Protein AF-A0A967Z3R5-F1 (afdb_monomer)

Structure (mmCIF, N/CA/C/O backbone):
data_AF-A0A967Z3R5-F1
#
_entry.id   AF-A0A967Z3R5-F1
#
loop_
_atom_site.group_PDB
_atom_site.id
_atom_site.type_symbol
_atom_site.label_atom_id
_atom_site.label_alt_id
_atom_site.label_comp_id
_atom_site.label_asym_id
_atom_site.label_entity_id
_atom_site.label_seq_id
_atom_site.pdbx_PDB_ins_code
_atom_site.Cartn_x
_atom_site.Cartn_y
_atom_site.Cartn_z
_atom_site.occupancy
_atom_site.B_iso_or_equiv
_atom_site.auth_seq_id
_atom_site.auth_comp_id
_atom_site.auth_asym_id
_atom_site.auth_atom_id
_atom_site.pdbx_PDB_model_num
ATOM 1 N N . MET A 1 1 ? -6.263 5.762 -8.633 1.00 49.81 1 MET A N 1
ATOM 2 C CA . MET A 1 1 ? -6.120 4.835 -7.488 1.00 49.81 1 MET A CA 1
ATOM 3 C C . MET A 1 1 ? -7.044 5.297 -6.380 1.00 49.81 1 MET A C 1
ATOM 5 O O . MET A 1 1 ? -6.646 6.138 -5.582 1.00 49.81 1 MET A O 1
ATOM 9 N N . SER A 1 2 ? -8.278 4.809 -6.366 1.00 59.28 2 SER A N 1
ATOM 10 C CA . SER A 1 2 ? -9.133 4.923 -5.188 1.00 59.28 2 SER A CA 1
ATOM 11 C C . SER A 1 2 ? -8.719 3.830 -4.205 1.00 59.28 2 SER A C 1
ATOM 13 O O . SER A 1 2 ? -8.687 2.658 -4.569 1.00 59.28 2 SER A O 1
ATOM 15 N N . TYR A 1 3 ? -8.358 4.205 -2.979 1.00 68.31 3 TYR A N 1
ATOM 16 C CA . TYR A 1 3 ? -8.328 3.240 -1.883 1.00 68.31 3 TYR A CA 1
ATOM 17 C C . TYR A 1 3 ? -9.772 2.931 -1.538 1.00 68.31 3 TYR A C 1
ATOM 19 O O . TYR A 1 3 ? -10.519 3.845 -1.194 1.00 68.31 3 TYR A O 1
ATOM 27 N N . ARG A 1 4 ? -10.171 1.674 -1.697 1.00 81.38 4 ARG A N 1
ATOM 28 C CA . ARG A 1 4 ? -11.518 1.234 -1.367 1.00 81.38 4 ARG A CA 1
ATOM 29 C C . ARG A 1 4 ? -11.417 0.010 -0.477 1.00 81.38 4 ARG A C 1
ATOM 31 O O . ARG A 1 4 ? -10.670 -0.917 -0.799 1.00 81.38 4 ARG A O 1
ATOM 38 N N . LEU A 1 5 ? -12.122 0.082 0.641 1.00 85.88 5 LEU A N 1
ATOM 39 C CA . LEU A 1 5 ? -12.455 -1.083 1.441 1.00 85.88 5 LEU A CA 1
ATOM 40 C C . LEU A 1 5 ? -13.608 -1.795 0.737 1.00 85.88 5 LEU A C 1
ATOM 42 O O . LEU A 1 5 ? -14.501 -1.132 0.202 1.00 85.88 5 LEU A O 1
ATOM 46 N N . ASP A 1 6 ? -13.529 -3.112 0.665 1.00 84.88 6 ASP A N 1
ATOM 47 C CA . ASP A 1 6 ? -14.627 -3.948 0.203 1.00 84.88 6 ASP A CA 1
ATOM 48 C C . ASP A 1 6 ? -15.650 -4.105 1.337 1.00 84.88 6 ASP A C 1
ATOM 50 O O . ASP A 1 6 ? -15.285 -4.230 2.503 1.00 84.88 6 ASP A O 1
ATOM 54 N N . ASP A 1 7 ? -16.937 -4.110 1.006 1.00 84.56 7 ASP A N 1
ATOM 55 C CA . ASP A 1 7 ? -17.994 -4.323 1.997 1.00 84.56 7 ASP A CA 1
ATOM 56 C C . ASP A 1 7 ? -18.049 -5.797 2.455 1.00 84.56 7 ASP A C 1
ATOM 58 O O . ASP A 1 7 ? -18.719 -6.123 3.434 1.00 84.56 7 ASP A O 1
ATOM 62 N N . GLN A 1 8 ? -17.366 -6.699 1.737 1.00 91.06 8 GLN A N 1
ATOM 63 C CA . GLN A 1 8 ? -17.265 -8.130 2.041 1.00 91.06 8 GLN A CA 1
ATOM 64 C C . GLN A 1 8 ? -16.006 -8.513 2.839 1.00 91.06 8 GLN A C 1
ATOM 66 O O . GLN A 1 8 ? -15.866 -9.679 3.207 1.00 91.06 8 GLN A O 1
ATOM 71 N N . GLU A 1 9 ? -15.083 -7.581 3.102 1.00 90.56 9 GLU A N 1
ATOM 72 C CA . GLU A 1 9 ? -13.865 -7.851 3.880 1.00 90.56 9 GLU A CA 1
ATOM 73 C C . GLU A 1 9 ? -13.943 -7.243 5.286 1.00 90.56 9 GLU A C 1
ATOM 75 O O . GLU A 1 9 ? -14.643 -6.258 5.530 1.00 90.56 9 GLU A O 1
ATOM 80 N N . THR A 1 10 ? -13.206 -7.820 6.237 1.00 92.75 10 THR A N 1
ATOM 81 C CA . THR A 1 10 ? -13.078 -7.194 7.555 1.00 92.75 10 THR A CA 1
ATOM 82 C C . THR A 1 10 ? -12.184 -5.956 7.463 1.00 92.75 10 THR A C 1
ATOM 84 O O . THR A 1 10 ? -11.281 -5.879 6.627 1.00 92.75 10 THR A O 1
ATOM 87 N N . LEU A 1 11 ? -12.394 -4.978 8.350 1.00 90.31 11 LEU A N 1
ATOM 88 C CA . LEU A 1 11 ? -11.558 -3.776 8.383 1.00 90.31 11 LEU A CA 1
ATOM 89 C C . LEU A 1 11 ? -10.051 -4.103 8.539 1.00 90.31 11 LEU A C 1
ATOM 91 O O . LEU A 1 11 ? -9.262 -3.547 7.771 1.00 90.31 11 LEU A O 1
ATOM 95 N N . PRO A 1 12 ? -9.617 -5.009 9.445 1.00 91.75 12 PRO A N 1
ATOM 96 C CA . PRO A 1 12 ? -8.212 -5.417 9.528 1.00 91.75 12 PRO A CA 1
ATOM 97 C C . PRO A 1 12 ? -7.660 -6.020 8.228 1.00 91.75 12 PRO A C 1
ATOM 99 O O . PRO A 1 12 ? -6.538 -5.686 7.826 1.00 91.75 12 PRO A O 1
ATOM 102 N N . ASP A 1 13 ? -8.446 -6.856 7.542 1.00 93.06 13 ASP A N 1
ATOM 103 C CA . ASP A 1 13 ? -8.038 -7.484 6.281 1.00 93.06 13 ASP A CA 1
ATOM 104 C C . ASP A 1 13 ? -7.883 -6.443 5.171 1.00 93.06 13 ASP A C 1
ATOM 106 O O . ASP A 1 13 ? -6.850 -6.405 4.497 1.00 93.06 13 ASP A O 1
ATOM 110 N N . GLY A 1 14 ? -8.848 -5.528 5.034 1.00 93.50 14 GLY A N 1
ATOM 111 C CA . GLY A 1 14 ? -8.801 -4.466 4.031 1.00 93.50 14 GLY A CA 1
ATOM 112 C C . GLY A 1 14 ? -7.633 -3.504 4.232 1.00 93.50 14 GLY A C 1
ATOM 113 O O . GLY A 1 14 ? -6.943 -3.138 3.276 1.00 93.50 14 GLY A O 1
ATOM 114 N N . ILE A 1 15 ? -7.334 -3.141 5.480 1.00 93.38 15 ILE A N 1
ATOM 115 C CA . ILE A 1 15 ? -6.169 -2.313 5.819 1.00 93.38 15 ILE A CA 1
ATOM 116 C C . ILE A 1 15 ? -4.862 -3.039 5.477 1.00 93.38 15 ILE A C 1
ATOM 118 O O . ILE A 1 15 ? -3.978 -2.452 4.841 1.00 93.38 15 ILE A O 1
ATOM 122 N N . THR A 1 16 ? -4.755 -4.319 5.839 1.00 93.44 16 THR A N 1
ATOM 123 C CA . THR A 1 16 ? -3.586 -5.158 5.535 1.00 93.44 16 THR A CA 1
ATOM 124 C C . THR A 1 16 ? -3.390 -5.312 4.027 1.0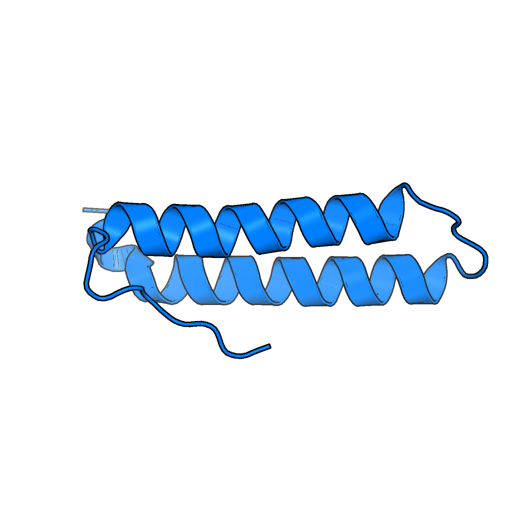0 93.44 16 THR A C 1
ATOM 126 O O . THR A 1 16 ? -2.273 -5.130 3.526 1.00 93.44 16 THR A O 1
ATOM 129 N N . ARG A 1 17 ? -4.468 -5.561 3.276 1.00 94.88 17 ARG A N 1
ATOM 130 C CA . ARG A 1 17 ? -4.470 -5.647 1.811 1.00 94.88 17 ARG A CA 1
ATOM 131 C C . ARG A 1 17 ? -3.983 -4.349 1.178 1.00 94.88 17 ARG A C 1
ATOM 133 O O . ARG A 1 17 ? -3.033 -4.372 0.398 1.00 94.88 17 ARG A O 1
ATOM 140 N N . ILE A 1 18 ? -4.564 -3.207 1.552 1.00 94.00 18 ILE A N 1
ATOM 141 C CA . ILE A 1 18 ? -4.185 -1.893 1.007 1.00 94.00 18 ILE A CA 1
ATOM 142 C C . ILE A 1 18 ? -2.703 -1.589 1.266 1.00 94.00 18 ILE A C 1
ATOM 144 O O . ILE A 1 18 ? -2.000 -1.122 0.360 1.00 94.00 18 ILE A O 1
ATOM 148 N N . ALA A 1 19 ? -2.215 -1.841 2.485 1.00 94.88 19 ALA A N 1
ATOM 149 C CA . ALA A 1 19 ? -0.812 -1.633 2.831 1.00 94.88 19 ALA A CA 1
ATOM 150 C C . ALA A 1 19 ? 0.110 -2.533 1.992 1.00 94.88 19 ALA A C 1
ATOM 152 O O . ALA A 1 19 ? 1.073 -2.046 1.394 1.00 94.88 19 ALA A O 1
ATOM 153 N N . THR A 1 20 ? -0.227 -3.818 1.878 1.00 95.75 20 THR A N 1
ATOM 154 C CA . THR A 1 20 ? 0.559 -4.815 1.136 1.00 95.75 20 THR A CA 1
ATOM 155 C C . THR A 1 20 ? 0.585 -4.519 -0.362 1.00 95.75 20 THR A C 1
ATOM 157 O O . THR A 1 20 ? 1.644 -4.592 -0.982 1.00 95.75 20 THR A O 1
ATOM 160 N N . GLU A 1 21 ? -0.530 -4.078 -0.949 1.00 96.12 21 GLU A N 1
ATOM 161 C CA . GLU A 1 21 ? 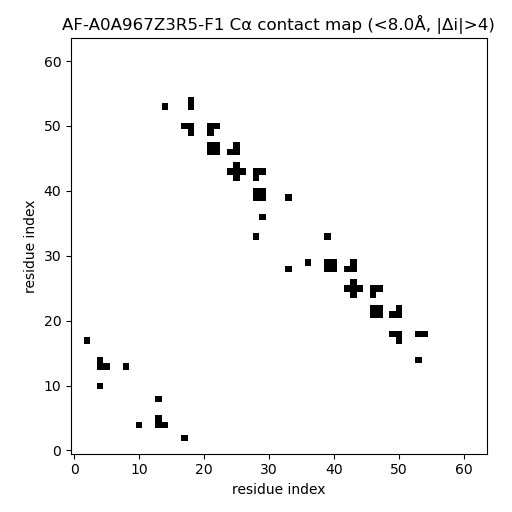-0.578 -3.628 -2.345 1.00 96.12 21 GLU A CA 1
ATOM 162 C C . GLU A 1 21 ? 0.384 -2.461 -2.610 1.00 96.12 21 GLU A C 1
ATOM 164 O O . GLU A 1 21 ? 1.042 -2.424 -3.651 1.00 96.12 21 GLU A O 1
ATOM 169 N N . GLN A 1 22 ? 0.489 -1.491 -1.692 1.00 96.56 22 GLN A N 1
ATOM 170 C CA . GLN A 1 22 ? 1.451 -0.395 -1.857 1.00 96.56 22 GLN A CA 1
ATOM 171 C C . GLN A 1 22 ? 2.897 -0.881 -1.737 1.00 96.56 22 GLN A C 1
ATOM 173 O O . GLN A 1 22 ? 3.751 -0.391 -2.475 1.00 96.56 22 GLN A O 1
ATOM 178 N N . VAL A 1 2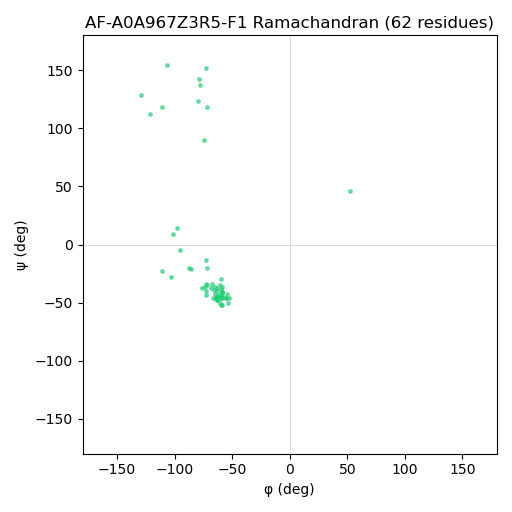3 ? 3.181 -1.832 -0.844 1.00 96.94 23 VAL A N 1
ATOM 179 C CA . VAL A 1 23 ? 4.515 -2.442 -0.729 1.00 96.94 23 VAL A CA 1
ATOM 180 C C . VAL A 1 23 ? 4.874 -3.192 -2.012 1.00 96.94 23 VAL A C 1
ATOM 182 O O . VAL A 1 23 ? 5.942 -2.954 -2.571 1.00 96.94 23 VAL A O 1
ATOM 185 N N . GLY A 1 24 ? 3.964 -4.016 -2.538 1.00 96.75 24 GLY A N 1
ATOM 186 C CA . GLY A 1 24 ? 4.154 -4.722 -3.807 1.00 96.75 24 GLY A CA 1
ATOM 187 C C . GLY A 1 24 ? 4.390 -3.768 -4.980 1.00 96.75 24 GLY A C 1
ATOM 188 O O . GLY A 1 24 ? 5.285 -3.992 -5.790 1.00 96.75 24 GLY A O 1
ATOM 189 N N . ARG A 1 25 ? 3.661 -2.646 -5.037 1.00 95.06 25 ARG A N 1
ATOM 190 C CA . ARG A 1 25 ? 3.908 -1.596 -6.040 1.00 95.06 25 ARG A CA 1
ATOM 191 C C . ARG A 1 25 ? 5.276 -0.951 -5.875 1.00 95.06 25 ARG A C 1
ATOM 193 O O . ARG A 1 25 ? 5.963 -0.785 -6.872 1.00 95.06 25 ARG A O 1
ATOM 200 N N . ALA A 1 26 ? 5.674 -0.603 -4.651 1.00 96.19 26 ALA A N 1
ATOM 201 C CA . ALA A 1 26 ? 6.993 -0.030 -4.392 1.00 96.19 26 ALA A CA 1
ATOM 202 C C . ALA A 1 26 ? 8.112 -0.975 -4.849 1.00 96.19 26 ALA A C 1
ATOM 204 O O . ALA A 1 26 ? 9.063 -0.521 -5.47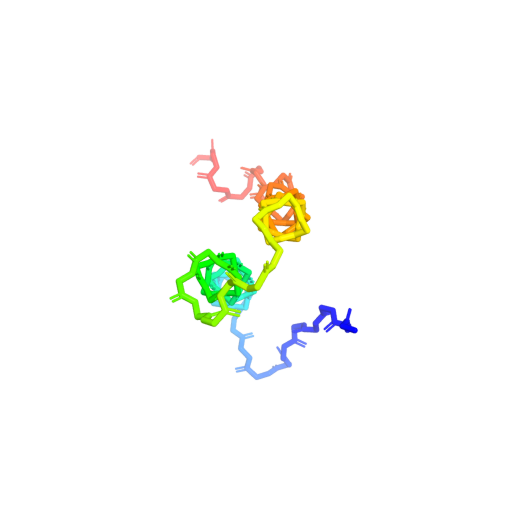5 1.00 96.19 26 ALA A O 1
ATOM 205 N N . LEU A 1 27 ? 7.969 -2.277 -4.586 1.00 96.19 27 LEU A N 1
ATOM 206 C CA . LEU A 1 27 ? 8.886 -3.299 -5.089 1.00 96.19 27 LEU A CA 1
ATOM 207 C C . LEU A 1 27 ? 8.903 -3.316 -6.618 1.00 96.19 27 LEU A C 1
ATOM 209 O O . LEU A 1 27 ? 9.974 -3.180 -7.193 1.00 96.19 27 LEU A O 1
ATOM 213 N N . GLY A 1 28 ? 7.736 -3.368 -7.267 1.00 95.00 28 GLY A N 1
ATOM 214 C CA . GLY A 1 28 ? 7.634 -3.350 -8.730 1.00 95.00 28 GLY A CA 1
ATOM 215 C C . GLY A 1 28 ? 8.336 -2.152 -9.377 1.00 95.00 28 GLY A C 1
ATOM 216 O O . GLY A 1 28 ? 9.067 -2.338 -10.345 1.00 95.00 28 GLY A O 1
ATOM 217 N N . GLN A 1 29 ? 8.192 -0.951 -8.799 1.00 94.00 29 GLN A N 1
ATOM 218 C CA . GLN A 1 29 ? 8.901 0.251 -9.266 1.00 94.00 29 GLN A CA 1
ATOM 219 C C . GLN A 1 29 ? 10.425 0.104 -9.180 1.00 94.00 29 GLN A C 1
ATOM 221 O O . GLN A 1 29 ? 11.143 0.624 -10.021 1.00 94.00 29 GLN A O 1
ATOM 226 N N . LEU A 1 30 ? 10.932 -0.600 -8.166 1.00 93.75 30 LEU A N 1
ATOM 227 C CA . LEU A 1 30 ? 12.369 -0.755 -7.938 1.00 93.75 30 LEU A CA 1
ATOM 228 C C . LEU A 1 30 ? 12.984 -1.940 -8.693 1.00 93.75 30 LEU A C 1
ATOM 230 O O . LEU A 1 30 ? 14.204 -1.978 -8.845 1.00 93.75 30 LEU A O 1
ATOM 234 N N . THR A 1 31 ? 12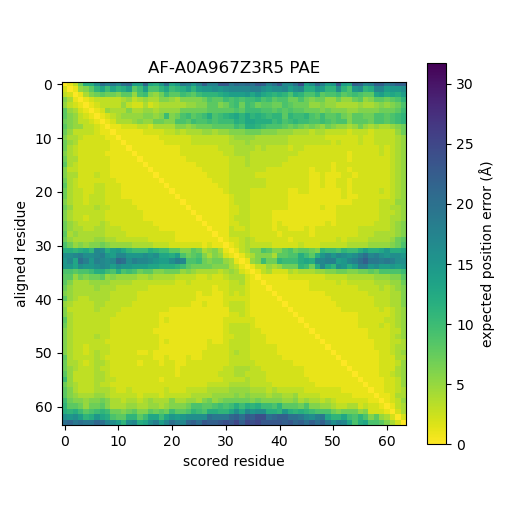.182 -2.920 -9.120 1.00 91.88 31 THR A N 1
ATOM 235 C CA . THR A 1 31 ? 12.694 -4.194 -9.6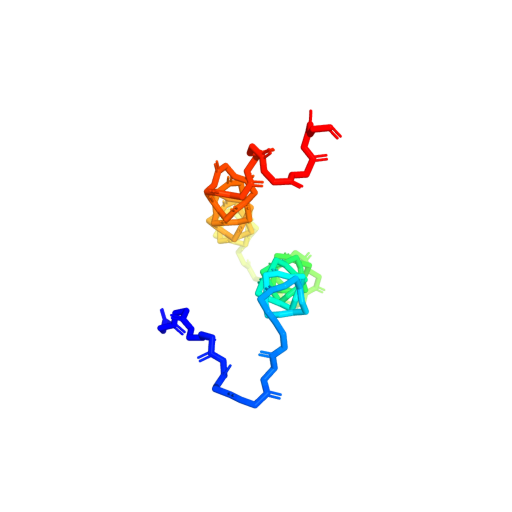54 1.00 91.88 31 THR A CA 1
ATOM 236 C C . THR A 1 31 ? 12.462 -4.408 -11.144 1.00 91.88 31 THR A C 1
ATOM 238 O O . THR A 1 31 ? 13.162 -5.224 -11.739 1.00 91.88 31 THR A O 1
ATOM 241 N N . THR A 1 32 ? 11.487 -3.743 -11.768 1.00 84.38 32 THR A N 1
ATOM 242 C CA . THR A 1 32 ? 11.070 -4.064 -13.143 1.00 84.38 32 THR A CA 1
ATOM 243 C C . THR A 1 32 ? 11.447 -2.954 -14.118 1.00 84.38 32 THR A C 1
ATOM 245 O O . THR A 1 32 ? 10.924 -1.856 -14.003 1.00 84.38 32 THR A O 1
ATOM 248 N N . GLY A 1 33 ? 12.303 -3.267 -15.104 1.00 66.06 33 GLY A N 1
ATOM 249 C CA . GLY A 1 33 ? 12.529 -2.425 -16.292 1.00 66.06 33 GLY A CA 1
ATOM 250 C C . GLY A 1 33 ? 12.871 -0.968 -15.977 1.00 66.06 33 GLY A C 1
ATOM 251 O O . GLY A 1 33 ? 12.258 -0.067 -16.538 1.00 66.06 33 GLY A O 1
ATOM 252 N N . VAL A 1 34 ? 13.781 -0.743 -15.023 1.00 74.44 34 VAL A N 1
ATOM 253 C CA . VAL A 1 34 ? 14.117 0.606 -14.549 1.00 74.44 34 VAL A CA 1
ATOM 254 C C . VAL A 1 34 ? 14.972 1.321 -15.595 1.00 74.44 34 VAL A C 1
ATOM 256 O O . VAL A 1 34 ? 16.199 1.233 -15.562 1.00 74.44 34 VAL A O 1
ATOM 259 N N . ASP A 1 35 ? 14.309 2.021 -16.511 1.00 79.38 35 ASP A N 1
ATOM 260 C CA . ASP A 1 35 ? 14.957 2.904 -17.485 1.00 79.38 35 ASP A CA 1
ATOM 261 C C . ASP A 1 35 ? 15.408 4.222 -16.823 1.00 79.38 35 ASP A C 1
ATOM 263 O O . ASP A 1 35 ? 16.501 4.715 -17.102 1.00 79.38 35 ASP A O 1
ATOM 267 N N . ASP A 1 36 ? 14.610 4.746 -15.878 1.00 91.00 36 ASP A N 1
ATOM 268 C CA . ASP A 1 36 ? 14.930 5.914 -15.046 1.00 91.00 36 ASP A CA 1
ATOM 269 C C . ASP A 1 36 ? 14.890 5.556 -13.550 1.00 91.00 36 ASP A C 1
ATOM 271 O O . ASP A 1 36 ? 13.845 5.270 -12.954 1.00 91.00 36 ASP A O 1
ATOM 275 N N . ARG A 1 37 ? 16.067 5.583 -12.920 1.00 91.19 37 ARG A N 1
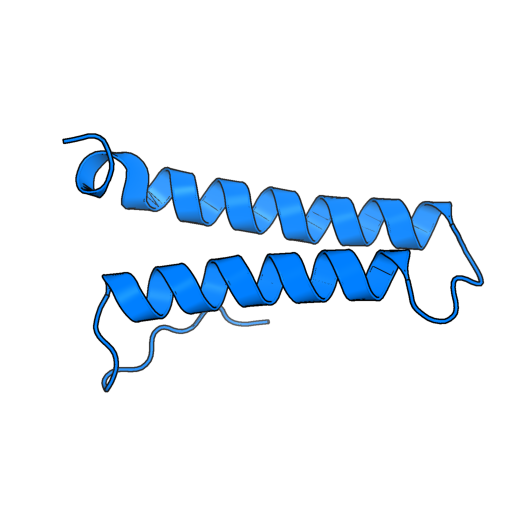ATOM 276 C CA . ARG A 1 37 ? 16.239 5.226 -11.509 1.00 91.19 37 ARG A CA 1
ATOM 277 C C . ARG A 1 37 ? 15.666 6.268 -10.551 1.00 91.19 37 ARG A C 1
ATOM 279 O O . ARG A 1 37 ? 15.183 5.890 -9.480 1.00 91.19 37 ARG A O 1
ATOM 286 N N . ASP A 1 38 ? 15.737 7.548 -10.892 1.00 94.88 38 ASP A N 1
ATOM 287 C CA . ASP A 1 38 ? 15.265 8.617 -10.013 1.00 94.88 38 ASP A CA 1
ATOM 288 C C . ASP A 1 38 ? 13.736 8.638 -9.978 1.00 94.88 38 ASP A C 1
ATOM 290 O O . ASP A 1 38 ? 13.140 8.757 -8.898 1.00 94.88 38 ASP A O 1
ATOM 294 N N . GLU A 1 39 ? 13.097 8.424 -11.129 1.00 93.94 39 GLU A N 1
ATOM 295 C CA . GLU A 1 39 ? 11.645 8.264 -11.219 1.00 93.94 39 GLU A CA 1
ATOM 296 C C . GLU A 1 39 ? 11.167 7.024 -10.447 1.00 93.94 39 GLU A C 1
ATOM 298 O O . GLU A 1 39 ? 10.283 7.136 -9.589 1.00 93.94 39 GLU A O 1
ATOM 303 N N . ALA A 1 40 ? 11.822 5.874 -10.639 1.00 95.38 40 ALA A N 1
ATOM 304 C CA . ALA A 1 40 ? 11.524 4.641 -9.907 1.00 95.38 40 ALA A CA 1
ATOM 305 C C . ALA A 1 40 ? 11.600 4.824 -8.379 1.00 95.38 40 ALA A C 1
ATOM 307 O O . ALA A 1 40 ? 10.700 4.418 -7.633 1.00 95.38 40 ALA A O 1
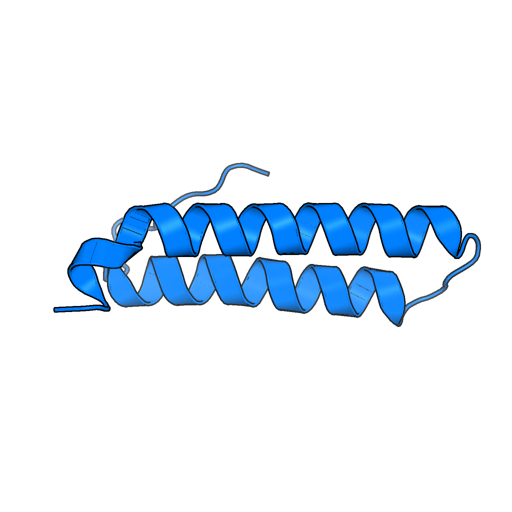ATOM 308 N N . VAL A 1 41 ? 12.652 5.488 -7.883 1.00 95.94 41 VAL A N 1
ATOM 309 C CA . VAL A 1 41 ? 12.804 5.793 -6.452 1.00 95.94 41 VAL A CA 1
ATOM 310 C C . VAL A 1 41 ? 11.716 6.755 -5.976 1.00 95.94 41 VAL A C 1
ATOM 312 O O . VAL A 1 41 ? 11.165 6.579 -4.883 1.00 95.94 41 VAL A O 1
ATOM 315 N N . HIS A 1 42 ? 11.391 7.783 -6.758 1.00 96.31 42 HIS A N 1
ATOM 316 C CA . HIS A 1 42 ? 10.342 8.741 -6.411 1.00 96.31 42 HIS A CA 1
ATOM 317 C C . HIS A 1 42 ? 8.973 8.070 -6.287 1.00 96.31 42 HIS A C 1
ATOM 319 O O . HIS A 1 42 ? 8.254 8.307 -5.307 1.00 96.31 42 HIS A O 1
ATOM 325 N N . ASP A 1 43 ? 8.633 7.178 -7.208 1.00 95.75 43 ASP A N 1
ATOM 326 C CA . ASP A 1 43 ? 7.359 6.465 -7.203 1.00 95.75 43 ASP A CA 1
ATOM 327 C C . ASP A 1 43 ? 7.282 5.390 -6.117 1.00 95.75 43 ASP A C 1
ATOM 329 O O . ASP A 1 43 ? 6.260 5.286 -5.419 1.00 95.75 43 ASP 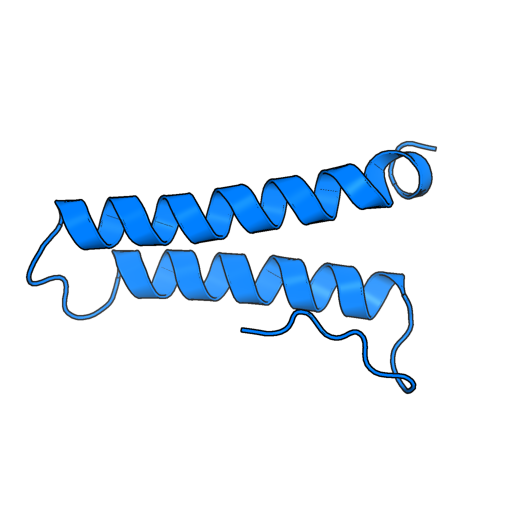A O 1
ATOM 333 N N . ALA A 1 44 ? 8.384 4.690 -5.840 1.00 96.69 44 ALA A N 1
ATOM 334 C CA . ALA A 1 44 ? 8.493 3.834 -4.661 1.00 96.69 44 ALA A CA 1
ATOM 335 C C . ALA A 1 44 ? 8.273 4.641 -3.367 1.00 96.69 44 ALA A C 1
ATOM 337 O O . ALA A 1 44 ? 7.480 4.255 -2.500 1.00 96.69 44 ALA A O 1
ATOM 338 N N . ARG A 1 45 ? 8.878 5.832 -3.252 1.00 97.50 45 ARG A N 1
ATOM 339 C CA . ARG A 1 45 ? 8.671 6.732 -2.102 1.00 97.50 45 ARG A CA 1
ATOM 340 C C . ARG A 1 45 ? 7.224 7.204 -1.991 1.00 97.50 45 ARG A C 1
ATOM 342 O O . ARG A 1 45 ? 6.729 7.332 -0.869 1.00 97.50 45 ARG A O 1
ATOM 349 N N . LYS A 1 46 ? 6.522 7.469 -3.099 1.00 97.19 46 LYS A N 1
ATOM 350 C CA . LYS A 1 46 ? 5.080 7.779 -3.065 1.00 97.19 46 LYS A CA 1
ATOM 351 C C . LYS A 1 46 ? 4.291 6.617 -2.463 1.00 97.19 46 LYS A C 1
ATOM 353 O O . LYS A 1 46 ? 3.466 6.862 -1.582 1.00 97.19 46 LYS A O 1
ATOM 358 N N . CYS A 1 47 ? 4.563 5.380 -2.877 1.00 97.06 47 CYS A N 1
ATOM 359 C CA . CYS A 1 47 ? 3.909 4.187 -2.330 1.00 97.06 47 CYS A CA 1
ATOM 360 C C . CYS A 1 47 ? 4.143 4.056 -0.815 1.00 97.06 47 CYS A C 1
ATOM 362 O O . CYS A 1 47 ? 3.189 3.917 -0.051 1.00 97.06 47 CYS A O 1
ATOM 364 N N . LEU A 1 48 ? 5.380 4.233 -0.347 1.00 97.38 48 LEU A N 1
ATOM 365 C CA . LEU A 1 48 ? 5.702 4.172 1.085 1.00 97.38 48 LEU A CA 1
ATOM 366 C C . LEU A 1 48 ? 5.045 5.298 1.902 1.00 97.38 48 LEU A C 1
ATOM 368 O O . LEU A 1 48 ? 4.579 5.069 3.020 1.00 97.38 48 LEU A O 1
ATOM 372 N N . LYS A 1 49 ? 4.935 6.514 1.348 1.00 97.62 49 LYS A N 1
ATOM 373 C CA . LYS A 1 49 ? 4.183 7.610 1.993 1.00 97.62 49 LYS A CA 1
ATOM 374 C C . LYS A 1 49 ? 2.718 7.227 2.221 1.00 97.62 49 LYS A C 1
ATOM 376 O O . LYS A 1 49 ? 2.157 7.604 3.247 1.00 97.62 49 LYS A O 1
ATOM 381 N N . LYS A 1 50 ? 2.122 6.479 1.290 1.00 95.88 50 LYS A N 1
ATOM 382 C CA . LYS A 1 50 ? 0.740 5.994 1.377 1.00 95.88 50 LYS A CA 1
ATOM 383 C C . LYS A 1 50 ? 0.591 4.880 2.416 1.00 95.88 50 LYS A C 1
ATOM 385 O O . LYS A 1 50 ? -0.314 4.978 3.235 1.00 95.88 50 LYS A O 1
ATOM 390 N N . VAL A 1 51 ? 1.516 3.912 2.467 1.00 95.94 51 VAL A N 1
ATOM 391 C CA . VAL A 1 51 ? 1.573 2.901 3.551 1.00 95.94 51 VAL A CA 1
ATOM 392 C C . VAL A 1 51 ? 1.597 3.585 4.914 1.00 95.94 51 VAL A C 1
ATOM 394 O O . VAL A 1 51 ? 0.772 3.300 5.776 1.00 95.94 51 VAL A O 1
ATOM 397 N N . ARG A 1 52 ? 2.496 4.559 5.092 1.00 96.19 52 ARG A N 1
ATOM 398 C CA . ARG A 1 52 ? 2.606 5.311 6.345 1.00 96.19 52 ARG A CA 1
ATOM 399 C C . ARG A 1 52 ? 1.315 6.046 6.706 1.00 96.19 52 ARG A C 1
ATOM 401 O O . ARG A 1 52 ? 0.991 6.135 7.885 1.00 96.19 52 ARG A O 1
ATOM 408 N N . ALA A 1 53 ? 0.606 6.598 5.722 1.00 95.44 53 ALA A N 1
ATOM 409 C CA . ALA A 1 53 ? -0.673 7.259 5.960 1.00 95.44 53 ALA A CA 1
ATOM 410 C C . ALA A 1 53 ? -1.727 6.265 6.467 1.00 95.44 53 ALA A C 1
ATOM 412 O O . ALA A 1 53 ? -2.361 6.543 7.477 1.00 95.44 53 ALA A O 1
ATOM 413 N N . VAL A 1 54 ? -1.846 5.093 5.833 1.00 93.69 54 VAL A N 1
ATOM 414 C CA . VAL A 1 54 ? -2.767 4.027 6.261 1.00 93.69 54 VAL A CA 1
ATOM 415 C C . VAL A 1 54 ? -2.452 3.573 7.684 1.00 93.69 54 VAL A C 1
ATOM 417 O O . VAL A 1 54 ? -3.324 3.644 8.539 1.00 93.69 54 VAL A O 1
ATOM 420 N N . LEU A 1 55 ? -1.195 3.226 7.979 1.00 92.75 55 LEU A N 1
ATOM 421 C CA . LEU A 1 55 ? -0.775 2.810 9.326 1.00 92.75 55 LEU A CA 1
ATOM 422 C C . LEU A 1 55 ? -1.007 3.892 10.387 1.00 92.75 55 LEU A C 1
ATOM 424 O O . LEU A 1 55 ? -1.217 3.587 11.555 1.00 92.75 55 LEU A O 1
ATOM 428 N N . ARG A 1 56 ? -0.956 5.171 10.001 1.00 94.56 56 ARG A N 1
ATOM 429 C CA . ARG A 1 56 ? -1.265 6.275 10.911 1.00 94.56 56 ARG A CA 1
ATOM 430 C C . ARG A 1 56 ? -2.759 6.373 11.217 1.00 94.56 56 ARG A C 1
ATOM 432 O O . ARG A 1 56 ? -3.081 6.753 12.333 1.00 94.56 56 ARG A O 1
ATOM 439 N N . LEU A 1 57 ? -3.634 6.057 10.262 1.00 92.88 57 LEU A N 1
ATOM 440 C CA . LEU A 1 57 ? -5.087 6.095 10.460 1.00 92.88 57 LEU A CA 1
ATOM 441 C C . LEU A 1 57 ? -5.569 5.025 11.442 1.00 92.88 57 LEU A C 1
ATOM 443 O O . LEU A 1 57 ? -6.499 5.279 12.191 1.00 92.88 57 LEU A O 1
ATOM 447 N N . VAL A 1 58 ? -4.925 3.859 11.448 1.00 92.75 58 VAL A N 1
ATOM 448 C CA . VAL A 1 58 ? -5.298 2.716 12.303 1.00 92.75 58 VAL A CA 1
ATOM 449 C C . VAL A 1 58 ? -4.408 2.565 13.533 1.00 92.75 58 VAL A C 1
ATOM 451 O O . VAL A 1 58 ? -4.459 1.548 14.212 1.00 92.75 58 VAL A O 1
ATOM 454 N N . ARG A 1 59 ? -3.543 3.547 13.808 1.00 92.50 59 ARG A N 1
ATOM 455 C CA . ARG A 1 59 ? -2.526 3.446 14.862 1.00 92.50 59 ARG A CA 1
ATOM 456 C C . ARG A 1 59 ? -3.128 3.052 16.207 1.00 92.50 59 ARG A C 1
ATOM 458 O O . ARG A 1 59 ? -2.575 2.182 16.867 1.00 92.50 59 ARG A O 1
ATOM 465 N N . ASP A 1 60 ? -4.221 3.700 16.582 1.00 91.50 60 ASP A N 1
ATOM 466 C CA . ASP A 1 60 ? -4.816 3.548 17.909 1.00 91.50 60 ASP A CA 1
ATOM 467 C C . ASP A 1 60 ? -5.497 2.175 18.079 1.00 91.50 60 ASP A C 1
ATOM 469 O O . ASP A 1 60 ? -5.622 1.694 19.196 1.00 91.50 60 ASP A O 1
ATOM 473 N N . GLU A 1 61 ? -5.828 1.499 16.972 1.00 87.12 61 GLU A N 1
ATOM 474 C CA . GLU A 1 61 ? -6.391 0.140 16.953 1.00 87.12 61 GLU A CA 1
ATOM 475 C C . GLU A 1 61 ? -5.314 -0.962 16.997 1.00 87.12 61 GLU A C 1
ATOM 477 O O . GLU A 1 61 ? -5.607 -2.105 17.333 1.00 87.12 61 GLU A O 1
ATOM 482 N N . ILE A 1 62 ? -4.064 -0.649 16.625 1.00 80.25 62 ILE A N 1
ATOM 483 C CA . ILE A 1 62 ? -2.950 -1.620 16.567 1.00 80.25 62 ILE A CA 1
ATOM 484 C C . ILE A 1 62 ? -2.002 -1.470 17.767 1.00 80.25 62 ILE A C 1
ATOM 486 O O . ILE A 1 62 ? -1.329 -2.424 18.147 1.00 80.25 62 ILE A O 1
ATOM 490 N N . ALA A 1 63 ? -1.905 -0.269 18.342 1.00 65.69 63 ALA A N 1
ATOM 491 C CA . ALA A 1 63 ? -1.003 0.047 19.451 1.00 65.69 63 ALA A CA 1
ATOM 492 C C . ALA A 1 63 ? -1.682 0.016 20.838 1.00 65.69 63 ALA A C 1
ATOM 494 O O . ALA A 1 63 ? -1.103 0.547 21.790 1.00 65.69 63 ALA A O 1
ATOM 495 N N . GLY A 1 64 ? -2.888 -0.557 20.928 1.00 52.16 64 GLY A N 1
ATOM 496 C CA . GLY A 1 64 ? -3.630 -0.787 22.173 1.00 52.16 64 GLY A CA 1
ATOM 497 C C . GLY A 1 64 ? -3.196 -2.045 22.911 1.00 52.16 64 GLY A C 1
ATOM 498 O O . GLY A 1 64 ? -2.919 -3.061 22.235 1.00 52.16 64 GLY A O 1
#

Solvent-accessible surface area (backbone atoms only — not comparable to full-atom values): 3762 Å² total; per-residue (Å²): 137,81,89,74,77,57,95,89,51,54,70,71,56,38,54,50,50,55,38,48,54,28,50,53,48,23,47,47,38,72,71,54,86,68,85,50,65,69,60,24,52,52,52,23,50,53,26,52,54,48,34,53,50,54,54,60,75,47,37,76,79,70,75,109

Secondary structure (DSSP, 8-state):
------TTS-HHHHHHHHHHHHHHHHHHHHHS--S-HHHHHHHHHHHHHHHHHHHHHTHHHH--

pLDDT: mean 89.58, std 10.78, range [49.81, 97.62]

Sequence (64 aa):
MSYRLDDQETLPDGITRIATEQVGRALGQLTTGVDDRDEAVHDARKCLKKVRAVLRLVRDEIAG

Mean predicted aligned error: 4.46 Å

Radius of gyration: 13.59 Å; Cα contacts (8 Å, |Δi|>4): 37; chains: 1; bounding box: 34×17×40 Å

Foldseek 3Di:
DDLDDDPPDDPVVSLVVLLVVLQVVLCCLCPPDCPDNVVSNVSSVVSVVVSVVSCVVCVVVVVD

Nearest PDB structures (foldseek):
  8hs8-assembly2_C-2  TM=6.928E-01  e=2.631E+00  Haemophilus parainfluenzae